Protein AF-M9R7C1-F1 (afdb_monomer)

Sequence (139 aa):
MSFIQKQYVLEERSSMSLLSPRDIYQRQQKNPSFDPDDSYELIKATLEYLLRSLSVLMEKPERHSETFMTHTARVLTSIYVLQSSLNFEKSVKLSTNLFQLYEYTRQQTLKLMRGDETAQIDQANDTISEILDAWLQIK

pLDDT: mean 83.25, std 21.28, range [33.25, 98.75]

Organism: NCBI:txid391626

Solvent-accessible surface area (backbone atoms only — not comparable to full-atom values): 7841 Å² total; per-residue (Å²): 134,58,73,66,61,56,51,53,61,54,53,56,70,76,62,63,74,78,69,48,61,66,58,52,53,59,53,48,76,74,48,86,77,86,49,70,67,61,52,51,54,48,52,50,53,31,46,53,53,27,40,54,26,35,53,55,56,61,70,60,55,59,84,85,34,70,67,38,50,52,30,52,51,47,34,54,50,31,41,52,53,57,55,73,68,54,55,51,89,84,34,54,70,62,34,49,54,53,43,52,56,46,48,50,37,48,51,23,52,53,30,46,74,74,64,41,87,83,38,48,48,62,61,36,31,52,55,48,47,55,52,46,54,56,57,64,65,76,108

Radius of gyration: 17.08 Å; Cα contacts (8 Å, |Δi|>4): 103; chains: 1; bounding box: 32×55×40 Å

Secondary structure (DSSP, 8-state):
--HHHHHHHHHHTT------HHHHHHHHTT-----HHHHHHHHHHHHHHHHHHHHHHHT-PPTTSHHHHHHHHHHHHHHHHHHHT--TTT-HHHHHHHHHHHHHHHHHHHHHHHT-TT--HHHHHHHHHHHHHHHHTT-

InterPro domains:
  IPR003713 Flagellar protein FliS [PF02561] (38-138)
  IPR036584 Flagellar protein FliS superfamily [SSF101116] (25-138)

Mean predicted aligned error: 10.1 Å

Foldseek 3Di:
DDPVVVVVVVVVVVPPPLQQLVNLVVVCVVPPPDDPVSV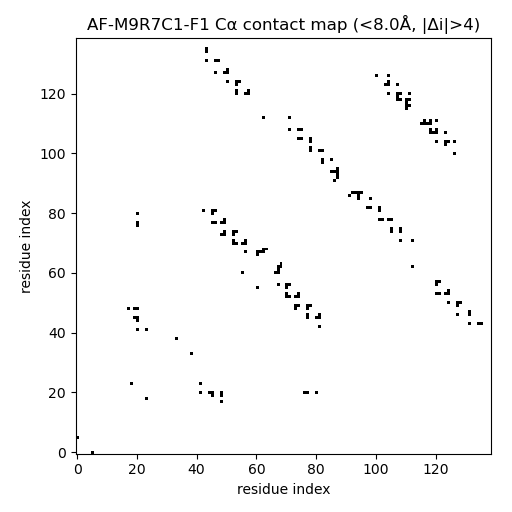LVSLLSLLVQLLVLLVQVVVVPPQPPPSLVVSLVSNLRSLVSNLVSQDCVVPVVVNVVSNVLSVLCNVLSVCVNVVNPPRCSVVNSVSSVVVSVVSVVVD

Structure (mmCIF, N/CA/C/O backbone):
data_AF-M9R7C1-F1
#
_entry.id   AF-M9R7C1-F1
#
loop_
_atom_site.group_PDB
_atom_site.id
_atom_site.type_symbol
_atom_site.label_atom_id
_atom_site.label_alt_id
_atom_site.label_comp_id
_atom_site.label_asym_id
_atom_site.label_entity_id
_atom_site.label_seq_id
_atom_site.pdbx_PDB_ins_code
_atom_site.Cartn_x
_atom_site.Cartn_y
_atom_site.Cartn_z
_atom_site.occupancy
_atom_site.B_iso_or_equiv
_atom_site.auth_seq_id
_atom_site.auth_comp_id
_atom_site.auth_asym_id
_atom_site.auth_atom_id
_atom_site.pdbx_PDB_model_num
ATOM 1 N N . MET A 1 1 ? -6.505 43.117 -2.600 1.00 51.84 1 MET A N 1
ATOM 2 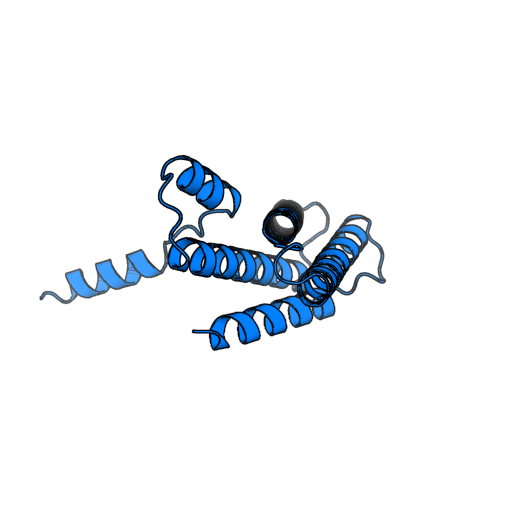C CA . MET A 1 1 ? -5.500 42.035 -2.712 1.00 51.84 1 MET A CA 1
ATOM 3 C C . MET A 1 1 ? -5.091 41.905 -4.170 1.00 51.84 1 MET A C 1
ATOM 5 O O . MET A 1 1 ? -5.965 41.721 -5.006 1.00 51.84 1 MET A O 1
ATOM 9 N N . SER A 1 2 ? -3.803 42.099 -4.467 1.00 49.88 2 SER A N 1
ATOM 10 C CA . SER A 1 2 ? -3.243 42.083 -5.829 1.00 49.88 2 SER A CA 1
ATOM 11 C C . SER A 1 2 ? -3.352 40.692 -6.468 1.00 49.88 2 SER A C 1
ATOM 13 O O . SER A 1 2 ? -3.210 39.686 -5.772 1.00 49.88 2 SER A O 1
ATOM 15 N N . PHE A 1 3 ? -3.568 40.636 -7.788 1.00 42.41 3 PHE A N 1
ATOM 16 C CA . PHE A 1 3 ? -3.569 39.403 -8.594 1.00 42.41 3 PHE A CA 1
ATOM 17 C C . PHE A 1 3 ? -2.296 38.563 -8.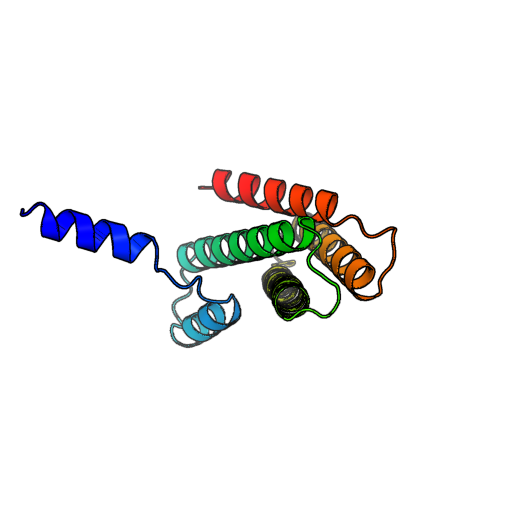376 1.00 42.41 3 PHE A C 1
ATOM 19 O O . PHE A 1 3 ? -2.366 37.339 -8.312 1.00 42.41 3 PHE A O 1
ATOM 26 N N . ILE A 1 4 ? -1.167 39.233 -8.129 1.00 47.50 4 ILE A N 1
ATOM 27 C CA . ILE A 1 4 ? 0.140 38.616 -7.867 1.00 47.50 4 ILE A CA 1
ATOM 28 C C . ILE A 1 4 ? 0.138 37.835 -6.540 1.00 47.50 4 ILE A C 1
ATOM 30 O O . ILE A 1 4 ? 0.703 36.749 -6.458 1.00 47.50 4 ILE A O 1
ATOM 34 N N . GLN A 1 5 ? -0.576 38.322 -5.516 1.00 41.88 5 GLN A N 1
ATOM 35 C CA . GLN A 1 5 ? -0.703 37.625 -4.229 1.00 41.88 5 GLN A CA 1
ATOM 36 C C . GLN A 1 5 ? -1.535 36.339 -4.357 1.00 41.88 5 GLN A C 1
ATOM 38 O O . GLN A 1 5 ? -1.281 35.365 -3.656 1.00 41.88 5 GLN A O 1
ATOM 43 N N . LYS A 1 6 ? -2.533 36.325 -5.254 1.00 45.12 6 LYS A N 1
ATOM 44 C CA . LYS A 1 6 ? -3.349 35.132 -5.531 1.00 45.12 6 LYS A CA 1
ATOM 45 C C . LYS A 1 6 ? -2.571 34.078 -6.324 1.00 45.12 6 LYS A C 1
ATOM 47 O O . LYS A 1 6 ? -2.767 32.899 -6.067 1.00 45.12 6 LYS A O 1
ATOM 52 N N . GLN A 1 7 ? -1.684 34.485 -7.235 1.00 35.78 7 GLN A N 1
ATOM 53 C CA . GLN A 1 7 ? -0.818 33.567 -7.988 1.00 35.78 7 GLN A CA 1
ATOM 54 C C . GLN A 1 7 ? 0.244 32.906 -7.097 1.00 35.78 7 GLN A C 1
ATOM 56 O O . GLN A 1 7 ? 0.396 31.691 -7.164 1.00 35.78 7 GLN A O 1
ATOM 61 N N . TYR A 1 8 ? 0.854 33.657 -6.171 1.00 33.31 8 TYR A N 1
ATOM 62 C CA . TYR A 1 8 ? 1.791 33.107 -5.177 1.00 33.31 8 TYR A CA 1
ATOM 63 C C . TYR A 1 8 ? 1.150 32.037 -4.275 1.00 33.31 8 TYR A C 1
ATOM 65 O O . TYR A 1 8 ? 1.722 30.973 -4.060 1.00 33.31 8 TYR A O 1
ATOM 73 N N . VAL A 1 9 ? -0.078 32.278 -3.799 1.00 45.53 9 VAL A N 1
ATOM 74 C CA . VAL A 1 9 ? -0.812 31.320 -2.946 1.00 45.53 9 VAL A CA 1
ATOM 75 C C . VAL A 1 9 ? -1.237 30.056 -3.716 1.00 45.53 9 VAL A C 1
ATOM 77 O O . VAL A 1 9 ? -1.399 28.990 -3.121 1.00 45.53 9 VAL A O 1
ATOM 80 N N . LEU A 1 10 ? -1.419 30.148 -5.038 1.00 38.06 10 LEU A N 1
ATOM 81 C CA . LEU A 1 10 ? -1.778 29.007 -5.888 1.00 38.06 10 LEU A CA 1
ATOM 82 C C . LEU A 1 10 ? -0.549 28.180 -6.318 1.00 38.06 10 LEU A C 1
ATOM 84 O O . LEU A 1 10 ? -0.666 26.960 -6.437 1.00 38.06 10 LEU A O 1
ATOM 88 N N . GLU A 1 11 ? 0.627 28.797 -6.476 1.00 33.25 11 GLU A N 1
ATOM 89 C CA . GLU A 1 11 ? 1.893 28.091 -6.751 1.00 33.25 11 GLU A CA 1
ATOM 90 C C . GLU A 1 11 ? 2.467 27.368 -5.517 1.00 33.25 11 GLU A C 1
ATOM 92 O O . GLU A 1 11 ? 2.976 26.250 -5.644 1.00 33.25 11 GLU A O 1
ATOM 97 N N . GLU A 1 12 ? 2.307 27.915 -4.304 1.00 35.75 12 GLU A N 1
ATOM 98 C CA . GLU A 1 12 ? 2.704 27.222 -3.061 1.00 35.75 12 GLU A CA 1
ATOM 99 C C . GLU A 1 12 ? 1.888 25.944 -2.806 1.00 35.75 12 GLU A C 1
ATOM 101 O O . GLU A 1 12 ? 2.396 24.973 -2.246 1.00 35.75 12 GLU A O 1
ATOM 106 N N . ARG A 1 13 ? 0.636 25.884 -3.281 1.00 37.84 13 ARG A N 1
ATOM 107 C CA . ARG A 1 13 ? -0.185 24.663 -3.193 1.00 37.84 13 ARG A CA 1
ATOM 108 C C . ARG A 1 13 ? 0.252 23.561 -4.159 1.00 37.84 13 ARG A C 1
ATOM 110 O O . ARG A 1 13 ? -0.061 22.402 -3.910 1.00 37.84 13 ARG A O 1
ATOM 117 N N . SER A 1 14 ? 0.991 23.896 -5.218 1.00 38.53 14 SER A N 1
ATOM 118 C CA . SER A 1 14 ? 1.527 22.911 -6.174 1.00 38.53 14 SER A CA 1
ATOM 119 C C . SER A 1 14 ? 2.939 22.427 -5.823 1.00 38.53 14 SER A C 1
ATOM 121 O O . SER A 1 14 ? 3.436 21.490 -6.443 1.00 38.53 14 SER A O 1
ATOM 123 N N . SER A 1 15 ? 3.575 23.021 -4.808 1.00 36.22 15 SER A N 1
ATOM 124 C CA . SER A 1 15 ? 4.935 22.698 -4.358 1.00 36.22 15 SER A CA 1
ATOM 125 C C . SER A 1 15 ? 5.001 22.241 -2.894 1.00 36.22 15 SER A C 1
ATOM 127 O O . SER A 1 15 ? 6.060 22.287 -2.269 1.00 36.22 15 SER A O 1
ATOM 129 N N . MET A 1 16 ? 3.905 21.703 -2.342 1.00 36.75 16 MET A N 1
ATOM 130 C CA . MET A 1 16 ? 4.019 20.837 -1.168 1.00 36.75 16 MET A CA 1
ATOM 131 C C . MET A 1 16 ? 4.777 19.579 -1.590 1.00 36.75 16 MET A C 1
ATOM 133 O O . MET A 1 16 ? 4.211 18.669 -2.198 1.00 36.75 16 MET A O 1
ATOM 137 N N . SER A 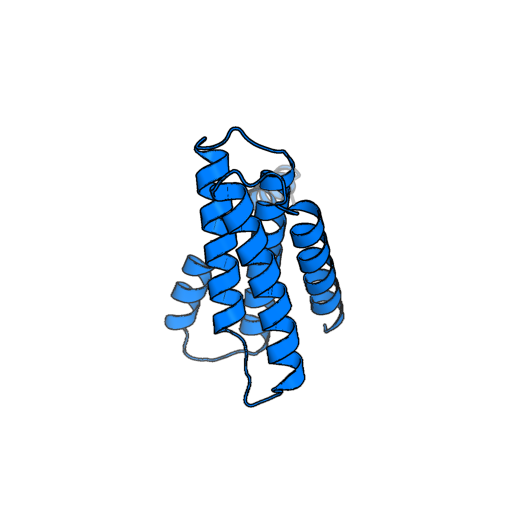1 17 ? 6.072 19.512 -1.268 1.00 47.41 17 SER A N 1
ATOM 138 C CA . SER A 1 17 ? 6.761 18.229 -1.225 1.00 47.41 17 SER A CA 1
ATOM 139 C C . SER A 1 17 ? 5.941 17.342 -0.291 1.00 47.41 17 SER A C 1
ATOM 141 O O . SER A 1 17 ? 5.877 17.626 0.907 1.00 47.41 17 SER A O 1
ATOM 143 N N . LEU A 1 18 ? 5.266 16.329 -0.840 1.00 52.00 18 LEU A N 1
ATOM 144 C CA . LEU A 1 18 ? 4.610 15.288 -0.056 1.00 52.00 18 LEU A CA 1
ATOM 145 C C . LEU A 1 18 ? 5.649 14.777 0.938 1.00 52.00 18 LEU A C 1
ATOM 147 O O . LEU A 1 18 ? 6.620 14.126 0.541 1.00 52.00 18 LEU A O 1
ATOM 151 N N . LEU A 1 19 ? 5.484 15.163 2.204 1.00 56.09 19 LEU A N 1
ATOM 152 C CA . LEU A 1 19 ? 6.340 14.697 3.282 1.00 56.09 19 LEU A CA 1
ATOM 153 C C . LEU A 1 19 ? 6.273 13.182 3.249 1.00 56.09 19 LEU A C 1
ATOM 155 O O . LEU A 1 19 ? 5.183 12.608 3.187 1.00 56.09 19 LEU A O 1
ATOM 159 N N . SER A 1 20 ? 7.433 12.531 3.232 1.00 61.88 20 SER A N 1
ATOM 160 C CA . SER A 1 20 ? 7.424 11.079 3.255 1.00 61.88 20 SER A CA 1
ATOM 161 C C . SER A 1 20 ? 6.783 10.618 4.571 1.00 61.88 20 SER A C 1
ATOM 163 O O . SER A 1 20 ? 6.923 11.308 5.587 1.00 61.88 20 SER A O 1
ATOM 165 N N . PRO A 1 21 ? 6.128 9.447 4.616 1.00 56.50 21 PRO A N 1
ATOM 166 C CA . PRO A 1 21 ? 5.599 8.891 5.864 1.00 56.50 21 PRO A CA 1
ATOM 167 C C . PRO A 1 21 ? 6.629 8.885 7.009 1.00 56.50 21 PRO A C 1
ATOM 169 O O . PRO A 1 21 ? 6.280 9.105 8.166 1.00 56.50 21 PRO A O 1
ATOM 172 N N . ARG A 1 22 ? 7.921 8.733 6.678 1.00 61.50 22 ARG A N 1
ATOM 173 C CA . ARG A 1 22 ? 9.047 8.851 7.614 1.00 61.50 22 ARG A CA 1
ATOM 174 C C . ARG A 1 22 ? 9.192 10.259 8.203 1.00 61.50 22 ARG A C 1
ATOM 176 O O . ARG A 1 22 ? 9.400 10.380 9.408 1.00 61.50 22 ARG A O 1
ATOM 183 N N . ASP A 1 23 ? 9.089 11.303 7.384 1.00 70.69 23 ASP A N 1
ATOM 184 C CA . ASP A 1 23 ? 9.190 12.698 7.834 1.00 70.69 23 ASP A CA 1
ATOM 185 C C . ASP A 1 23 ? 8.019 13.068 8.748 1.00 70.69 23 ASP A C 1
ATOM 187 O O . ASP A 1 23 ? 8.197 13.794 9.727 1.00 70.69 23 ASP A O 1
ATOM 191 N N . ILE A 1 24 ? 6.828 12.533 8.466 1.00 64.69 24 ILE A N 1
ATOM 192 C CA . ILE A 1 24 ? 5.643 12.743 9.302 1.00 64.69 24 ILE A CA 1
ATOM 193 C C . ILE A 1 24 ? 5.808 12.010 10.644 1.00 64.69 24 ILE A C 1
ATOM 195 O O . ILE A 1 24 ? 5.643 12.629 11.693 1.00 64.69 24 ILE A O 1
ATOM 199 N N . TYR A 1 25 ? 6.254 10.748 10.638 1.00 59.59 25 TYR A N 1
ATOM 200 C CA . TYR A 1 25 ? 6.549 9.989 11.866 1.00 59.59 25 TYR A CA 1
ATOM 201 C C . TYR A 1 25 ? 7.602 10.675 12.753 1.00 59.59 25 TYR A C 1
ATOM 203 O O . TYR A 1 25 ? 7.459 10.750 13.974 1.00 59.59 25 TYR A O 1
ATOM 211 N N . GLN A 1 26 ? 8.669 11.214 12.153 1.00 64.31 26 GLN A N 1
ATOM 212 C CA . GLN A 1 26 ? 9.703 11.953 12.886 1.00 64.31 26 GLN A CA 1
ATOM 213 C C . GLN A 1 26 ? 9.182 13.259 13.491 1.00 64.31 26 GLN A C 1
ATOM 215 O O . GLN A 1 26 ? 9.633 13.661 14.566 1.00 64.31 26 GLN A O 1
ATOM 220 N N . ARG A 1 27 ? 8.242 13.930 12.819 1.00 61.22 27 ARG A N 1
ATOM 221 C CA . ARG A 1 27 ? 7.567 15.112 13.369 1.00 61.22 27 ARG A CA 1
ATOM 222 C C . ARG A 1 27 ? 6.648 14.742 14.533 1.00 61.22 27 ARG A C 1
ATOM 224 O O . ARG A 1 27 ? 6.655 15.455 15.529 1.00 61.22 27 ARG A O 1
ATOM 231 N N . GLN A 1 28 ? 5.948 13.612 14.455 1.00 58.91 28 GLN A N 1
ATOM 232 C CA . GLN A 1 28 ? 5.071 13.129 15.527 1.00 58.91 28 GLN A CA 1
ATOM 233 C C . GLN A 1 28 ? 5.825 12.760 16.807 1.00 58.91 28 GLN A C 1
ATOM 235 O O . GLN A 1 28 ? 5.388 13.132 17.889 1.00 58.91 28 GLN A O 1
ATOM 240 N N . GLN A 1 29 ? 7.003 12.128 16.721 1.00 57.53 29 GLN A N 1
ATOM 241 C CA . GLN A 1 29 ? 7.813 11.850 17.922 1.00 57.53 29 GLN A CA 1
ATOM 242 C C . GLN A 1 29 ? 8.213 13.115 18.702 1.00 57.53 29 GLN A C 1
ATOM 244 O O . GLN A 1 29 ? 8.503 13.031 19.893 1.00 57.53 29 GLN A O 1
ATOM 249 N N . LYS A 1 30 ? 8.245 14.286 18.051 1.00 55.69 30 LYS A N 1
ATOM 250 C CA . LYS A 1 30 ? 8.600 15.558 18.695 1.00 55.69 30 LYS A CA 1
ATOM 251 C C . LYS A 1 30 ? 7.427 16.248 19.405 1.00 55.69 30 LYS A C 1
ATOM 253 O O . LYS A 1 30 ? 7.694 17.163 20.176 1.00 55.69 30 LYS A O 1
ATOM 258 N N . ASN A 1 31 ? 6.180 15.815 19.195 1.00 47.34 31 ASN A N 1
ATOM 259 C CA . ASN A 1 31 ? 4.980 16.376 19.830 1.00 47.34 31 ASN A CA 1
ATOM 260 C C . ASN A 1 31 ? 4.205 15.278 20.590 1.00 47.34 31 ASN A C 1
ATOM 262 O O . ASN A 1 31 ? 3.436 14.542 19.980 1.00 47.34 31 ASN A O 1
ATOM 266 N N . PRO A 1 32 ? 4.377 15.156 21.923 1.00 48.75 32 PRO A N 1
ATOM 267 C CA . PRO A 1 32 ? 3.791 14.067 22.715 1.00 48.75 32 PRO A CA 1
ATOM 268 C C . PRO A 1 32 ? 2.277 14.172 22.969 1.00 48.75 32 PRO A C 1
ATOM 270 O O . PRO A 1 32 ? 1.702 13.255 23.554 1.00 48.75 32 PRO A O 1
ATOM 273 N N . SER A 1 33 ? 1.620 15.275 22.593 1.00 49.81 33 SER A N 1
ATOM 274 C CA . SER A 1 33 ? 0.160 15.380 22.668 1.00 49.81 33 SER A CA 1
ATOM 275 C C . SER A 1 33 ? -0.452 14.636 21.483 1.00 49.81 33 SER A C 1
ATOM 277 O O . SER A 1 33 ? -0.488 15.152 20.372 1.00 49.81 33 SER A O 1
ATOM 279 N N . PHE A 1 34 ? -0.890 13.403 21.720 1.00 48.03 34 PHE A N 1
ATOM 280 C CA . PHE A 1 34 ? -1.584 12.578 20.737 1.00 48.03 34 PHE A CA 1
ATOM 281 C C . PHE A 1 34 ? -2.968 13.175 20.435 1.00 48.03 34 PHE A C 1
ATOM 283 O O . PHE A 1 34 ? -3.900 13.002 21.222 1.00 48.03 34 PHE A O 1
ATOM 290 N N . ASP A 1 35 ? -3.091 13.889 19.316 1.00 59.22 35 ASP A N 1
ATOM 291 C CA . ASP A 1 35 ? -4.377 14.313 18.766 1.00 59.22 35 ASP A CA 1
ATOM 292 C C . ASP A 1 35 ? -4.908 13.223 17.806 1.00 59.22 35 ASP A C 1
ATOM 294 O O . ASP A 1 35 ? -4.193 12.790 16.893 1.00 59.22 35 ASP A O 1
ATOM 298 N N . PRO A 1 36 ? -6.142 12.719 17.989 1.00 54.06 36 PRO A N 1
ATOM 299 C CA . PRO A 1 36 ? -6.789 11.843 17.016 1.00 54.06 36 PRO A CA 1
ATOM 300 C C . PRO A 1 36 ? -6.827 12.415 15.589 1.00 54.06 36 PRO A C 1
ATOM 302 O O . PRO A 1 36 ? -6.695 11.638 14.639 1.00 54.06 36 PRO A O 1
ATOM 305 N N . ASP A 1 37 ? -6.940 13.738 15.424 1.00 59.16 37 ASP A N 1
ATOM 306 C CA . ASP A 1 37 ? -6.921 14.387 14.107 1.00 59.16 37 ASP A CA 1
ATOM 307 C C . ASP A 1 37 ? -5.542 14.265 13.434 1.00 59.16 37 ASP A C 1
ATOM 309 O O . ASP A 1 37 ? -5.460 14.004 12.229 1.00 59.16 37 ASP A O 1
ATOM 313 N N . ASP A 1 38 ? -4.454 14.320 14.212 1.00 72.81 38 ASP A N 1
ATOM 314 C CA . ASP A 1 38 ? -3.090 14.091 13.714 1.00 72.81 38 ASP A CA 1
ATOM 315 C C . ASP A 1 38 ? -2.893 12.644 13.237 1.00 72.81 38 ASP A C 1
ATOM 317 O O . ASP A 1 38 ? -2.157 12.385 12.278 1.00 72.81 38 ASP A O 1
ATOM 321 N N . SER A 1 39 ? -3.568 11.686 13.882 1.00 79.69 39 SER A N 1
ATOM 322 C CA . SER A 1 39 ? -3.559 10.283 13.452 1.00 79.69 39 SER A CA 1
ATOM 323 C C . SER A 1 39 ? -4.367 10.090 12.171 1.00 79.69 39 SER A C 1
ATOM 325 O O . SER A 1 39 ? -3.916 9.390 11.264 1.00 79.69 39 SER A O 1
ATOM 327 N N . TYR A 1 40 ? -5.534 10.733 12.063 1.00 87.25 40 TYR A N 1
ATOM 328 C CA . TYR A 1 40 ? -6.358 10.661 10.860 1.00 87.25 40 TYR A CA 1
ATOM 329 C C . TYR A 1 40 ? -5.626 11.193 9.623 1.00 87.25 40 TYR A C 1
ATOM 331 O O . TYR A 1 40 ? -5.545 10.499 8.601 1.00 87.25 40 TYR A O 1
ATOM 339 N N . GLU A 1 41 ? -5.058 12.398 9.720 1.00 88.19 41 GLU A N 1
ATOM 340 C CA . GLU A 1 41 ? -4.360 13.030 8.599 1.00 88.19 41 GLU A CA 1
ATOM 341 C C . GLU A 1 41 ? -3.037 12.316 8.268 1.00 88.19 41 GLU A C 1
ATOM 343 O O . GLU A 1 41 ? -2.684 12.227 7.092 1.00 88.19 41 GLU A O 1
ATOM 348 N N . LEU A 1 42 ? -2.335 11.718 9.246 1.00 88.88 42 LEU A N 1
ATOM 349 C CA . LEU A 1 42 ? -1.162 10.875 8.963 1.00 88.88 42 LEU A CA 1
ATOM 350 C C . LEU A 1 42 ? -1.529 9.659 8.109 1.00 88.88 42 LEU A C 1
ATOM 352 O O . LEU A 1 42 ? -0.838 9.362 7.128 1.00 88.88 42 LEU A O 1
ATOM 356 N N . ILE A 1 43 ? -2.562 8.913 8.511 1.00 93.06 43 ILE A N 1
ATOM 357 C CA . ILE A 1 43 ? -2.964 7.694 7.801 1.00 93.06 43 ILE A CA 1
ATOM 358 C C . ILE A 1 43 ? -3.413 8.047 6.390 1.00 93.06 43 ILE A C 1
ATOM 360 O O . ILE A 1 43 ? -2.946 7.433 5.431 1.00 93.06 43 ILE A O 1
ATOM 364 N N . LYS A 1 44 ? -4.219 9.103 6.255 1.00 95.00 44 LYS A N 1
ATOM 365 C CA . LYS A 1 44 ? -4.636 9.636 4.960 1.00 95.00 44 LYS A CA 1
ATOM 366 C C . LYS A 1 44 ? -3.439 10.013 4.084 1.00 95.00 44 LYS A C 1
ATOM 368 O O . LYS A 1 44 ? -3.329 9.509 2.971 1.00 95.00 44 LYS A O 1
ATOM 373 N N . ALA A 1 45 ? -2.506 10.824 4.587 1.00 94.75 45 ALA A N 1
ATOM 374 C CA . ALA A 1 45 ? -1.321 11.228 3.829 1.00 94.75 45 ALA A CA 1
ATOM 375 C C . ALA A 1 45 ? -0.464 10.020 3.410 1.00 94.75 45 ALA A C 1
ATOM 377 O O . ALA A 1 45 ? 0.088 9.982 2.309 1.00 94.75 45 ALA A O 1
ATOM 378 N N . THR A 1 46 ? -0.373 8.999 4.268 1.00 96.50 46 THR A N 1
ATOM 379 C CA . THR A 1 46 ? 0.361 7.764 3.966 1.00 96.50 46 THR A CA 1
ATOM 380 C C . THR A 1 46 ? -0.330 6.941 2.874 1.00 96.50 46 THR A C 1
ATOM 382 O O . THR A 1 46 ? 0.357 6.431 1.984 1.00 96.50 46 THR A O 1
ATOM 385 N N . LEU A 1 47 ? -1.664 6.842 2.906 1.00 98.31 47 LEU A N 1
ATOM 386 C CA . LEU A 1 47 ? -2.477 6.194 1.870 1.00 98.31 47 LEU A CA 1
ATOM 387 C C . LEU A 1 47 ? -2.375 6.932 0.527 1.00 98.31 47 LEU A C 1
ATOM 389 O O . LEU A 1 47 ? -2.112 6.297 -0.489 1.00 98.31 47 LEU A O 1
ATOM 393 N N . GLU A 1 48 ? -2.482 8.262 0.513 1.00 98.19 48 GLU A N 1
ATOM 394 C CA . GLU A 1 48 ? -2.319 9.083 -0.699 1.00 98.19 48 GLU A CA 1
ATOM 395 C C . GLU A 1 48 ? -0.920 8.909 -1.315 1.00 98.19 48 GLU A C 1
ATOM 397 O O . GLU A 1 48 ? -0.765 8.751 -2.530 1.00 98.19 48 GLU A O 1
ATOM 402 N N . TYR A 1 49 ? 0.120 8.883 -0.475 1.00 97.69 49 TYR A N 1
ATOM 403 C CA . TYR A 1 49 ? 1.497 8.673 -0.921 1.00 97.69 49 TYR A CA 1
ATOM 404 C C . TYR A 1 49 ? 1.735 7.264 -1.480 1.00 97.69 49 TYR A C 1
ATOM 406 O O . TYR A 1 49 ? 2.451 7.093 -2.478 1.00 97.69 49 TYR A O 1
ATOM 414 N N . LEU A 1 50 ? 1.130 6.256 -0.841 1.00 98.62 50 LEU A N 1
ATOM 415 C CA . LEU A 1 50 ? 1.130 4.874 -1.308 1.00 98.62 50 LEU A CA 1
ATOM 416 C C . LEU A 1 50 ? 0.447 4.769 -2.673 1.00 98.62 50 LEU A C 1
ATOM 418 O O . LEU A 1 50 ? 1.066 4.275 -3.616 1.00 98.62 50 LEU A O 1
ATOM 422 N N . LEU A 1 51 ? -0.775 5.292 -2.792 1.00 98.62 51 LEU A N 1
ATOM 423 C CA . LEU A 1 51 ? -1.575 5.249 -4.013 1.00 98.62 51 LEU A CA 1
ATOM 424 C C . LEU A 1 51 ? -0.848 5.923 -5.178 1.00 98.62 51 LEU A C 1
ATOM 426 O O . LEU A 1 51 ? -0.660 5.308 -6.224 1.00 98.62 51 LEU A O 1
ATOM 430 N N . ARG A 1 52 ? -0.312 7.133 -4.966 1.00 98.50 52 ARG A N 1
ATOM 431 C CA . ARG A 1 52 ? 0.495 7.836 -5.975 1.00 98.50 52 ARG A CA 1
ATOM 432 C C . ARG A 1 52 ? 1.684 7.001 -6.444 1.00 98.50 52 ARG A C 1
ATOM 434 O O . ARG A 1 52 ? 2.015 7.005 -7.627 1.00 98.50 52 ARG A O 1
ATOM 441 N N . SER A 1 53 ? 2.362 6.315 -5.525 1.00 98.62 53 SER A N 1
ATOM 442 C CA . SER A 1 53 ? 3.523 5.498 -5.879 1.00 98.62 53 SER A CA 1
ATOM 443 C C . SER A 1 53 ? 3.134 4.229 -6.630 1.00 98.62 53 SER A C 1
ATOM 445 O O . SER A 1 53 ? 3.829 3.870 -7.577 1.00 98.62 53 SER A O 1
ATOM 447 N N . LEU A 1 54 ? 2.015 3.597 -6.269 1.00 98.69 54 LEU A N 1
ATOM 448 C CA . LEU A 1 54 ? 1.453 2.479 -7.024 1.00 98.69 54 LEU A CA 1
ATOM 449 C C . LEU A 1 54 ? 1.057 2.913 -8.438 1.00 98.69 54 LEU A C 1
ATOM 451 O O . LEU A 1 54 ? 1.410 2.217 -9.383 1.00 98.69 54 LEU A O 1
ATOM 455 N N . SER A 1 55 ? 0.416 4.074 -8.607 1.00 98.50 55 SER A N 1
ATOM 456 C CA . SER A 1 55 ? 0.044 4.590 -9.933 1.00 98.50 55 SER A CA 1
ATOM 457 C C . SER A 1 55 ? 1.270 4.798 -10.822 1.00 98.50 55 SER A C 1
ATOM 459 O O . SER A 1 55 ? 1.252 4.409 -11.981 1.00 98.50 55 SER A O 1
ATOM 461 N N . VAL A 1 56 ? 2.384 5.305 -10.278 1.00 98.50 56 VAL A N 1
ATOM 462 C CA . VAL A 1 56 ? 3.638 5.401 -11.048 1.00 98.50 56 VAL A CA 1
ATOM 463 C C . VAL A 1 56 ? 4.170 4.023 -11.452 1.00 98.50 56 VAL A C 1
ATOM 465 O O . VAL A 1 56 ? 4.691 3.875 -12.551 1.00 98.50 56 VAL A O 1
ATOM 468 N N . LEU A 1 57 ? 4.045 3.000 -10.601 1.00 98.25 57 LEU A N 1
ATOM 469 C CA . LEU A 1 57 ? 4.452 1.636 -10.960 1.00 98.25 57 LEU A CA 1
ATOM 470 C C . LEU A 1 57 ? 3.514 0.989 -11.996 1.00 98.25 57 LEU A C 1
ATOM 472 O O . LEU A 1 57 ? 3.980 0.165 -12.783 1.00 98.25 57 LEU A O 1
ATOM 476 N N . MET A 1 58 ? 2.232 1.372 -12.040 1.00 96.88 58 MET A N 1
ATOM 477 C CA . MET A 1 58 ? 1.278 0.922 -13.067 1.00 96.88 58 MET A CA 1
ATOM 478 C C . MET A 1 58 ? 1.639 1.409 -14.470 1.00 96.88 58 MET A C 1
ATOM 480 O O . MET A 1 58 ? 1.366 0.700 -15.435 1.00 96.88 58 MET A O 1
ATOM 484 N N . GLU A 1 59 ? 2.328 2.548 -14.584 1.00 97.06 59 GLU A N 1
ATOM 485 C CA . GLU A 1 59 ? 2.8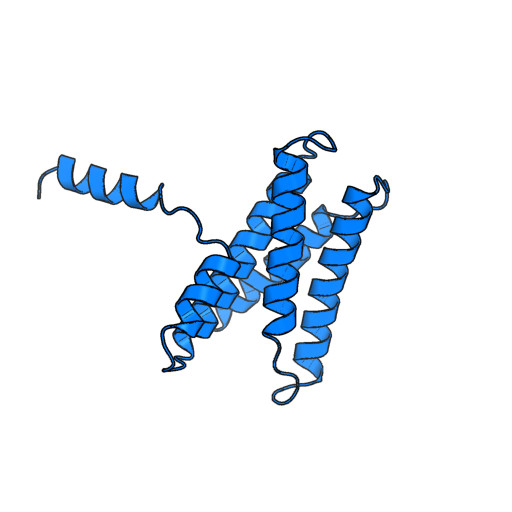79 3.044 -15.856 1.00 97.06 59 GLU A CA 1
ATOM 486 C C . GLU A 1 59 ? 4.049 2.189 -16.380 1.00 97.06 59 GLU A C 1
ATOM 488 O O . GLU A 1 59 ? 4.624 2.482 -17.426 1.00 97.06 59 GLU A O 1
ATOM 493 N N . LYS A 1 60 ? 4.415 1.118 -15.659 1.00 95.19 60 LYS A N 1
ATOM 494 C CA . LYS A 1 60 ? 5.475 0.161 -16.010 1.00 95.19 60 LYS A CA 1
ATOM 495 C C . LYS A 1 60 ? 6.805 0.854 -16.351 1.00 95.19 60 LYS A C 1
ATOM 497 O O . LYS A 1 60 ? 7.365 0.594 -17.420 1.00 95.19 60 LYS A O 1
ATOM 502 N N . PRO A 1 61 ? 7.345 1.709 -15.457 1.00 96.75 61 PRO A N 1
ATOM 503 C CA . PRO A 1 61 ? 8.657 2.303 -15.669 1.00 96.75 61 PRO A CA 1
ATOM 504 C C . PRO A 1 61 ? 9.708 1.203 -15.833 1.00 96.75 61 PRO A C 1
ATOM 506 O O . PRO A 1 61 ? 9.570 0.109 -15.276 1.00 96.75 61 PRO A O 1
ATOM 509 N N . GLU A 1 62 ? 10.772 1.503 -16.578 1.00 96.44 62 GLU A N 1
ATOM 510 C CA . GLU A 1 62 ? 11.848 0.548 -16.834 1.00 96.44 62 GLU A CA 1
ATOM 511 C C . GLU A 1 62 ? 12.365 -0.047 -15.518 1.00 96.44 62 GLU A C 1
ATOM 513 O O . 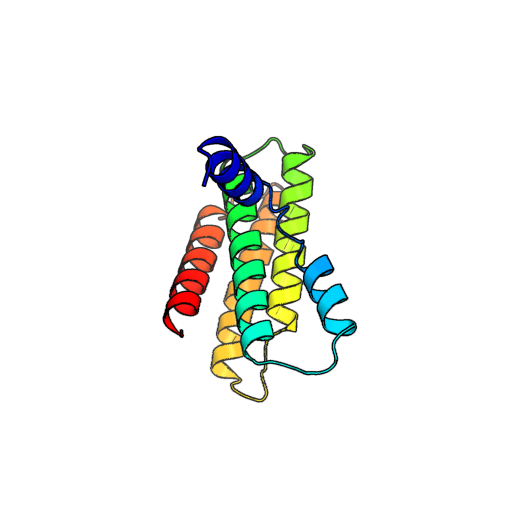GLU A 1 62 ? 12.641 0.664 -14.543 1.00 96.44 62 GLU A O 1
ATOM 518 N N . ARG A 1 63 ? 12.479 -1.375 -15.476 1.00 92.50 63 ARG A N 1
ATOM 519 C CA . ARG A 1 63 ? 12.955 -2.094 -14.295 1.00 92.50 63 ARG A CA 1
ATOM 520 C C . ARG A 1 63 ? 14.357 -1.605 -13.930 1.00 92.50 63 ARG A C 1
ATOM 522 O O . ARG A 1 63 ? 15.202 -1.444 -14.799 1.00 92.50 63 ARG A O 1
ATOM 529 N N . HIS A 1 64 ? 14.607 -1.409 -12.638 1.00 92.62 64 HIS A N 1
ATOM 530 C CA . HIS A 1 64 ? 15.866 -0.865 -12.105 1.00 92.62 64 HIS A CA 1
ATOM 531 C C . HIS A 1 64 ? 16.163 0.600 -12.465 1.00 92.62 64 HIS A C 1
ATOM 533 O O . HIS A 1 64 ? 17.178 1.121 -12.010 1.00 92.62 64 HIS A O 1
ATOM 539 N N . SER A 1 65 ? 15.277 1.296 -13.187 1.00 97.88 65 SER A N 1
ATOM 540 C CA . SER A 1 65 ? 15.361 2.755 -13.284 1.00 97.88 65 SER A CA 1
ATOM 541 C C . SER A 1 65 ? 15.232 3.403 -11.904 1.00 97.88 65 SER A C 1
ATOM 543 O O . SER A 1 65 ? 14.619 2.849 -10.982 1.00 97.88 65 SER A O 1
ATOM 545 N N . GLU A 1 66 ? 15.763 4.617 -11.769 1.00 98.00 66 GLU A N 1
ATOM 546 C CA . GLU A 1 66 ? 15.635 5.410 -10.544 1.00 98.00 66 GLU A CA 1
ATOM 547 C C . GLU A 1 66 ? 14.164 5.582 -10.135 1.00 98.00 66 GLU A C 1
ATOM 549 O O . GLU A 1 66 ? 13.819 5.404 -8.965 1.00 98.00 66 GLU A O 1
ATOM 554 N N . THR A 1 67 ? 13.280 5.850 -11.102 1.00 98.06 67 THR A N 1
ATOM 555 C CA . THR A 1 67 ? 11.832 5.960 -10.885 1.00 98.06 67 THR A CA 1
ATOM 556 C C . THR A 1 67 ? 11.258 4.666 -10.316 1.00 98.06 67 THR A C 1
ATOM 558 O O . THR A 1 67 ? 10.588 4.696 -9.281 1.00 98.06 67 THR A O 1
ATOM 561 N N . PHE A 1 68 ? 11.556 3.521 -10.938 1.00 98.44 68 PHE A N 1
ATOM 562 C CA . PHE A 1 68 ? 11.077 2.217 -10.479 1.00 98.44 68 PHE A CA 1
ATOM 563 C C . PHE A 1 68 ? 11.541 1.915 -9.049 1.00 98.44 68 PHE A C 1
ATOM 565 O O . PHE A 1 68 ? 10.733 1.555 -8.187 1.00 98.44 68 PHE A O 1
ATOM 572 N N . MET A 1 69 ? 12.836 2.088 -8.774 1.00 98.12 69 MET A N 1
ATOM 573 C CA . MET A 1 69 ? 13.421 1.798 -7.462 1.00 98.12 69 MET A CA 1
ATOM 574 C C . MET A 1 69 ? 12.862 2.722 -6.378 1.00 98.12 69 MET A C 1
ATOM 576 O O . MET A 1 69 ? 12.471 2.257 -5.306 1.00 98.12 69 MET A O 1
ATOM 580 N N . THR A 1 70 ? 12.760 4.017 -6.680 1.00 98.12 70 THR A N 1
ATOM 581 C CA . THR A 1 70 ? 12.225 5.025 -5.760 1.00 98.12 70 THR A CA 1
ATOM 582 C C . THR A 1 70 ? 10.782 4.714 -5.389 1.00 98.12 70 THR A C 1
ATOM 584 O O . THR A 1 70 ? 10.442 4.674 -4.208 1.00 98.12 70 THR A O 1
ATOM 587 N N . HIS A 1 71 ? 9.919 4.461 -6.374 1.00 98.44 71 HIS A N 1
ATOM 588 C CA . HIS A 1 71 ? 8.507 4.208 -6.101 1.00 98.44 71 HIS A CA 1
ATOM 589 C C . HIS A 1 71 ? 8.264 2.840 -5.459 1.00 98.44 71 HIS A C 1
ATOM 591 O O . HIS A 1 71 ? 7.427 2.746 -4.565 1.00 98.44 71 HIS A O 1
ATOM 597 N N . THR A 1 72 ? 9.068 1.823 -5.776 1.00 98.50 72 THR A N 1
ATOM 598 C CA . THR A 1 72 ? 9.051 0.543 -5.048 1.00 98.50 72 THR A CA 1
ATOM 599 C C . THR A 1 72 ? 9.380 0.743 -3.564 1.00 98.50 72 THR A C 1
ATOM 601 O O . THR A 1 72 ? 8.642 0.281 -2.694 1.00 98.50 72 THR A O 1
ATOM 604 N N . ALA A 1 73 ? 10.449 1.482 -3.246 1.00 98.06 73 ALA A N 1
ATOM 605 C CA . ALA A 1 73 ? 10.832 1.758 -1.861 1.00 98.06 73 ALA A CA 1
ATOM 606 C C . ALA A 1 73 ? 9.761 2.564 -1.106 1.00 98.06 73 ALA A C 1
ATOM 608 O O . ALA A 1 73 ? 9.479 2.282 0.062 1.00 98.06 73 ALA A O 1
ATOM 609 N N . ARG A 1 74 ? 9.132 3.537 -1.776 1.00 98.12 74 ARG A N 1
ATOM 610 C CA . ARG A 1 74 ? 8.023 4.330 -1.226 1.00 98.12 74 ARG A CA 1
ATOM 611 C C . ARG A 1 74 ? 6.822 3.461 -0.876 1.00 98.12 74 ARG A C 1
ATOM 613 O O . ARG A 1 74 ? 6.335 3.559 0.245 1.00 98.12 74 ARG A O 1
ATOM 620 N N . VAL A 1 75 ? 6.407 2.576 -1.783 1.00 98.69 75 VAL A N 1
ATOM 621 C CA . VAL A 1 75 ? 5.307 1.631 -1.541 1.00 98.69 75 VAL A CA 1
ATOM 622 C C . VAL A 1 75 ? 5.590 0.767 -0.311 1.00 98.69 75 VAL A C 1
ATOM 624 O O . VAL A 1 75 ? 4.782 0.731 0.615 1.00 98.69 75 VAL A O 1
ATOM 627 N N . LEU A 1 76 ? 6.764 0.130 -0.250 1.00 98.38 76 LEU A N 1
ATOM 628 C CA . LEU A 1 76 ? 7.132 -0.739 0.874 1.00 98.38 76 LEU A CA 1
ATOM 629 C C . LEU A 1 76 ? 7.207 0.025 2.206 1.00 98.38 76 LEU A C 1
ATOM 631 O O . LEU A 1 76 ? 6.784 -0.493 3.239 1.00 98.38 76 LEU A O 1
ATOM 635 N N . THR A 1 77 ? 7.704 1.264 2.181 1.00 96.25 77 THR A N 1
ATOM 636 C CA . THR A 1 77 ? 7.790 2.117 3.375 1.00 96.25 77 THR A CA 1
ATOM 637 C C . THR A 1 77 ? 6.406 2.542 3.863 1.00 96.25 77 THR A C 1
ATOM 639 O O . THR A 1 77 ? 6.134 2.444 5.058 1.00 96.25 77 THR A O 1
ATOM 642 N N . SER A 1 78 ? 5.513 2.974 2.966 1.00 97.50 78 SER A N 1
ATOM 643 C CA . SER A 1 78 ? 4.135 3.325 3.334 1.00 97.50 78 SER A CA 1
ATOM 644 C C . SER A 1 78 ? 3.387 2.142 3.933 1.00 97.50 78 SER A C 1
ATOM 646 O O . SER A 1 78 ? 2.711 2.300 4.944 1.00 97.50 78 SER A O 1
ATOM 648 N N . ILE A 1 79 ? 3.534 0.950 3.346 1.00 98.06 79 ILE A N 1
ATOM 649 C CA . ILE A 1 79 ? 2.895 -0.264 3.864 1.00 98.06 79 ILE A CA 1
ATOM 650 C C . ILE A 1 79 ? 3.382 -0.575 5.277 1.00 98.06 79 ILE A C 1
ATOM 652 O O . ILE A 1 79 ? 2.560 -0.829 6.152 1.00 98.06 79 ILE A O 1
ATOM 656 N N . TYR A 1 80 ? 4.693 -0.506 5.519 1.00 93.56 80 TYR A N 1
ATOM 657 C CA . TYR A 1 80 ? 5.245 -0.710 6.858 1.00 93.56 80 TYR A CA 1
ATOM 658 C C . TYR A 1 80 ? 4.641 0.268 7.877 1.00 93.56 80 TYR A C 1
ATOM 660 O O . TYR A 1 80 ? 4.209 -0.150 8.950 1.00 93.56 80 TYR A O 1
ATOM 668 N N . VAL A 1 81 ? 4.553 1.553 7.520 1.00 91.31 81 VAL A N 1
ATOM 669 C CA . VAL A 1 81 ? 3.941 2.583 8.370 1.00 91.31 81 VAL A CA 1
ATOM 670 C C . VAL A 1 81 ? 2.478 2.246 8.672 1.00 91.31 81 VAL A C 1
ATOM 672 O O . VAL A 1 81 ? 2.103 2.173 9.842 1.00 91.31 81 VAL A O 1
ATOM 675 N N . LEU A 1 82 ? 1.674 1.953 7.646 1.00 95.69 82 LEU A N 1
ATOM 676 C CA . LEU A 1 82 ? 0.259 1.604 7.803 1.00 95.69 82 LEU A CA 1
ATOM 677 C C . LEU A 1 82 ? 0.067 0.343 8.654 1.00 95.69 82 LEU A C 1
ATOM 679 O O . LEU A 1 82 ? -0.743 0.355 9.577 1.00 95.69 82 LEU A O 1
ATOM 683 N N . GLN A 1 83 ? 0.839 -0.719 8.414 1.00 93.38 83 GLN A N 1
ATOM 684 C CA . GLN A 1 83 ? 0.787 -1.948 9.212 1.00 93.38 83 GLN A CA 1
ATOM 685 C C . GLN A 1 83 ? 1.165 -1.689 10.678 1.00 93.38 83 GLN A C 1
ATOM 687 O O . GLN A 1 83 ? 0.487 -2.185 11.575 1.00 93.38 83 GLN A O 1
ATOM 692 N N . SER A 1 84 ? 2.198 -0.877 10.932 1.00 88.81 84 SER A N 1
ATOM 693 C CA . SER A 1 84 ? 2.640 -0.535 12.293 1.00 88.81 84 SER A CA 1
ATOM 694 C C . SER A 1 84 ? 1.655 0.354 13.064 1.00 88.81 84 SER A C 1
ATOM 696 O O . SER A 1 84 ? 1.706 0.404 14.289 1.00 88.81 84 SER A O 1
ATOM 698 N N . SER A 1 85 ? 0.744 1.026 12.355 1.00 90.38 85 SER A N 1
ATOM 699 C CA . SER A 1 85 ? -0.286 1.891 12.941 1.00 90.38 85 SER A CA 1
ATOM 700 C C . SER A 1 85 ? -1.554 1.147 13.388 1.00 90.38 85 SER A C 1
ATOM 702 O O . SER A 1 85 ? -2.422 1.731 14.038 1.00 90.38 85 SER A O 1
ATOM 704 N N . LEU A 1 86 ? -1.691 -0.139 13.044 1.00 91.38 86 LEU A N 1
ATOM 705 C CA . LEU A 1 86 ? -2.889 -0.922 13.341 1.00 91.38 86 LEU A CA 1
ATOM 706 C C . LEU A 1 86 ? -3.020 -1.220 14.841 1.00 91.38 86 LEU A C 1
ATOM 708 O O . LEU A 1 86 ? -2.104 -1.744 15.470 1.00 91.38 86 LEU A O 1
ATOM 712 N N . ASN A 1 87 ? -4.208 -0.965 15.395 1.00 89.31 87 ASN A N 1
ATOM 713 C CA . ASN A 1 87 ? -4.524 -1.255 16.793 1.00 89.31 87 ASN A CA 1
ATOM 714 C C . ASN A 1 87 ? -5.409 -2.508 16.928 1.00 89.31 87 ASN A C 1
ATOM 716 O O . ASN A 1 87 ? -6.641 -2.432 16.898 1.00 89.31 87 ASN A O 1
ATOM 720 N N . PHE A 1 88 ? -4.759 -3.653 17.136 1.00 86.62 88 PHE A N 1
ATOM 721 C CA . PHE A 1 88 ? -5.426 -4.944 17.317 1.00 86.62 88 PHE A CA 1
ATOM 722 C C . PHE A 1 88 ? -6.188 -5.065 18.645 1.00 86.62 88 PHE A C 1
ATOM 724 O O . PHE A 1 88 ? -7.119 -5.864 18.723 1.00 86.62 88 PHE A O 1
ATOM 731 N N . GLU A 1 89 ? -5.849 -4.268 19.664 1.00 91.81 89 GLU A N 1
ATOM 732 C CA . GLU A 1 89 ? -6.568 -4.253 20.946 1.00 91.81 89 GLU A CA 1
ATOM 733 C C . GLU A 1 89 ? -7.974 -3.663 20.787 1.00 91.81 89 GLU A C 1
ATOM 735 O O . GLU A 1 89 ? -8.930 -4.162 21.379 1.00 91.81 89 GLU A O 1
ATOM 740 N N . LYS A 1 90 ? -8.123 -2.630 19.943 1.00 87.19 90 LYS A N 1
ATOM 741 C CA . LYS A 1 90 ? -9.427 -2.025 19.633 1.00 87.19 90 LYS A CA 1
ATOM 742 C C . LYS A 1 90 ? -10.315 -2.937 18.790 1.00 87.19 90 LYS A C 1
ATOM 744 O O . LYS A 1 90 ? -11.520 -2.995 19.024 1.00 87.19 90 LYS A O 1
ATOM 749 N N . SER A 1 91 ? -9.760 -3.592 17.768 1.00 91.06 91 SER A N 1
ATOM 750 C CA . SER A 1 91 ? -10.524 -4.503 16.909 1.00 91.06 91 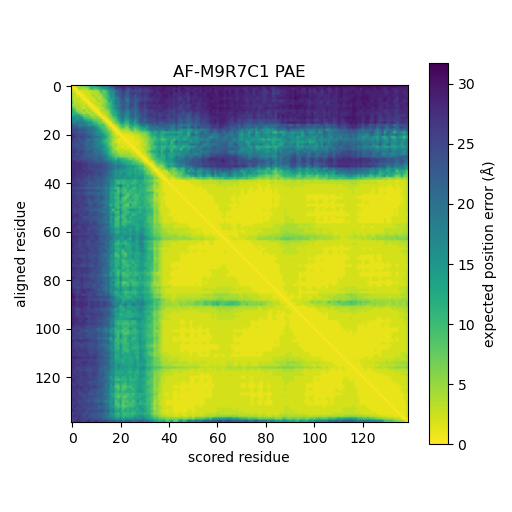SER A CA 1
ATOM 751 C C . SER A 1 91 ? -9.621 -5.479 16.168 1.00 91.06 91 SER A C 1
ATOM 753 O O . SER A 1 91 ? -9.060 -5.165 15.118 1.00 91.06 91 SER A O 1
ATOM 755 N N . VAL A 1 92 ? -9.564 -6.716 16.660 1.00 91.81 92 VAL A N 1
ATOM 756 C CA . VAL A 1 92 ? -8.807 -7.797 16.014 1.00 91.81 92 VAL A CA 1
ATOM 757 C C . VAL A 1 92 ? -9.281 -8.025 14.577 1.00 91.81 92 VAL A C 1
ATOM 759 O O . VAL A 1 92 ? -8.457 -8.139 13.673 1.00 91.81 92 VAL A O 1
ATOM 762 N N . LYS A 1 93 ? -10.600 -8.057 14.336 1.00 95.62 93 LYS A N 1
ATOM 763 C CA . LYS A 1 93 ? -11.164 -8.346 13.006 1.00 95.62 93 LYS A CA 1
ATOM 764 C C . LYS A 1 93 ? -10.807 -7.264 11.984 1.00 95.62 93 LYS A C 1
ATOM 766 O O . LYS A 1 93 ? -10.337 -7.592 10.900 1.00 95.62 93 LYS A O 1
ATOM 771 N N . LEU A 1 94 ? -11.015 -5.988 12.322 1.00 93.00 94 LEU A N 1
ATOM 772 C CA . LEU A 1 94 ? -10.730 -4.887 11.397 1.00 93.00 94 LEU A CA 1
ATOM 773 C C . LEU A 1 94 ? -9.229 -4.775 11.119 1.00 93.00 94 LEU A C 1
ATOM 775 O O . LEU A 1 94 ? -8.830 -4.697 9.959 1.00 93.00 94 LEU A O 1
ATOM 779 N N . SER A 1 95 ? -8.399 -4.822 12.164 1.00 93.88 95 SER A N 1
ATOM 780 C CA . SER A 1 95 ? -6.945 -4.758 12.005 1.00 93.88 95 SER A CA 1
ATOM 781 C C . SER A 1 95 ? -6.399 -5.939 11.208 1.00 93.88 95 SER A C 1
ATOM 783 O O . SER A 1 95 ? -5.527 -5.740 10.371 1.00 93.88 95 SER A O 1
ATOM 785 N N . THR A 1 96 ? -6.947 -7.146 11.385 1.00 95.75 96 THR A N 1
ATOM 786 C CA . THR A 1 96 ? -6.563 -8.316 10.576 1.00 95.75 96 THR A CA 1
ATOM 787 C C . THR A 1 96 ? -6.897 -8.110 9.101 1.00 95.75 96 THR A C 1
ATOM 789 O O . THR A 1 96 ? -6.042 -8.346 8.251 1.00 95.75 96 THR A O 1
ATOM 792 N N . ASN A 1 97 ? -8.102 -7.624 8.790 1.00 97.19 97 ASN A N 1
ATOM 793 C CA . ASN A 1 97 ? -8.506 -7.371 7.408 1.00 97.19 97 ASN A CA 1
ATOM 794 C C . ASN A 1 97 ? -7.609 -6.314 6.745 1.00 97.19 97 ASN A C 1
ATOM 796 O O . ASN A 1 97 ? -7.089 -6.548 5.659 1.00 97.19 97 ASN A O 1
ATOM 800 N N . LEU A 1 98 ? -7.368 -5.180 7.414 1.00 97.94 98 LEU A N 1
ATOM 801 C CA . LEU A 1 98 ? -6.480 -4.134 6.893 1.00 97.94 98 LEU A CA 1
ATOM 802 C C . LEU A 1 98 ? -5.047 -4.642 6.715 1.00 97.94 98 LEU A C 1
ATOM 804 O O . LEU A 1 98 ? -4.433 -4.400 5.680 1.00 97.94 98 LEU A O 1
ATOM 808 N N . PHE A 1 99 ? -4.528 -5.400 7.685 1.00 97.75 99 PHE A N 1
ATOM 809 C CA . PHE A 1 99 ? -3.202 -6.003 7.581 1.00 97.75 99 PHE A CA 1
ATOM 810 C C . PHE A 1 99 ? -3.081 -6.903 6.348 1.00 97.75 99 PHE A C 1
ATOM 812 O O . PHE A 1 99 ? -2.089 -6.810 5.628 1.00 97.75 99 PHE A O 1
ATOM 819 N N . GLN A 1 100 ? -4.082 -7.749 6.085 1.00 98.44 100 GLN A N 1
ATOM 820 C CA . GLN A 1 100 ? -4.094 -8.650 4.930 1.00 98.44 100 GLN A CA 1
ATOM 821 C C . GLN A 1 100 ? -4.115 -7.889 3.601 1.00 98.44 100 GLN A C 1
ATOM 823 O O . GLN A 1 100 ? -3.376 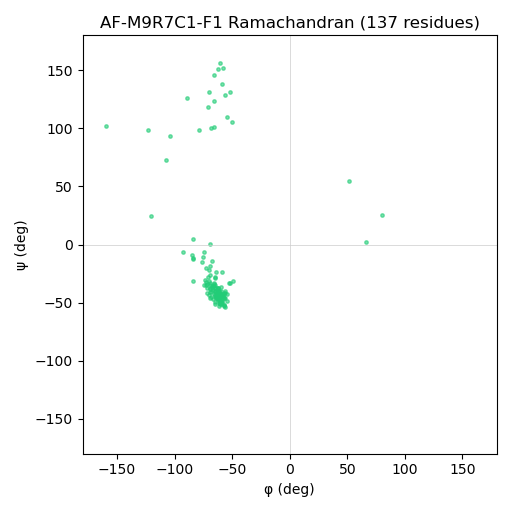-8.259 2.691 1.00 98.44 100 GLN A O 1
ATOM 828 N N . LEU A 1 101 ? -4.898 -6.812 3.499 1.00 98.56 101 LEU A N 1
ATOM 829 C CA . LEU A 1 101 ? -4.935 -5.969 2.298 1.00 98.56 101 LEU A CA 1
ATOM 830 C C . LEU A 1 101 ? -3.593 -5.255 2.074 1.00 98.56 101 LEU A C 1
ATOM 832 O O . LEU A 1 101 ? -3.065 -5.257 0.964 1.00 98.56 101 LEU A O 1
ATOM 836 N N . TYR A 1 102 ? -2.978 -4.720 3.132 1.00 98.56 102 TYR A N 1
ATOM 837 C CA . TYR A 1 102 ? -1.644 -4.122 3.038 1.00 98.56 102 TYR A CA 1
ATOM 838 C C . TYR A 1 102 ? -0.562 -5.151 2.683 1.00 98.56 102 TYR A C 1
ATOM 840 O O . TYR A 1 102 ? 0.326 -4.868 1.875 1.00 98.56 102 TYR A O 1
ATOM 848 N N . GLU A 1 103 ? -0.639 -6.360 3.246 1.00 98.56 103 GLU A N 1
ATOM 849 C CA . GLU A 1 103 ? 0.303 -7.437 2.938 1.00 98.56 103 GLU A CA 1
ATOM 850 C C . GLU A 1 103 ? 0.143 -7.932 1.498 1.00 98.56 103 GLU A C 1
ATOM 852 O O . GLU A 1 103 ? 1.142 -8.188 0.827 1.00 98.56 103 GLU A O 1
ATOM 857 N N . TYR A 1 104 ? -1.084 -7.991 0.982 1.00 98.75 104 TYR A N 1
ATOM 858 C CA . TYR A 1 104 ? -1.333 -8.278 -0.426 1.00 98.75 104 TYR A CA 1
ATOM 859 C C . TYR A 1 104 ? -0.617 -7.268 -1.333 1.00 98.75 104 TYR A C 1
ATOM 861 O O . TYR A 1 104 ? 0.195 -7.662 -2.174 1.00 98.75 104 TYR A O 1
ATOM 869 N N . THR A 1 105 ? -0.813 -5.966 -1.101 1.00 98.75 105 THR A N 1
ATOM 870 C CA . THR A 1 105 ? -0.132 -4.891 -1.846 1.00 98.75 105 THR A CA 1
ATOM 871 C C . THR A 1 105 ? 1.393 -5.033 -1.773 1.00 98.75 105 THR A C 1
ATOM 873 O O . THR A 1 105 ? 2.095 -4.887 -2.782 1.00 98.75 105 THR A O 1
ATOM 876 N N . ARG A 1 106 ? 1.934 -5.401 -0.604 1.00 98.75 106 ARG A N 1
ATOM 877 C CA . ARG A 1 106 ? 3.372 -5.655 -0.420 1.00 98.75 106 ARG A CA 1
ATOM 878 C C . ARG A 1 106 ? 3.851 -6.822 -1.274 1.00 98.75 106 ARG A C 1
ATOM 880 O O . ARG A 1 106 ? 4.882 -6.715 -1.938 1.00 98.75 106 ARG A O 1
ATOM 887 N N . GLN A 1 107 ? 3.114 -7.928 -1.276 1.00 98.75 107 GLN A N 1
ATOM 888 C CA . GLN A 1 107 ? 3.455 -9.116 -2.052 1.00 98.75 107 GLN A CA 1
ATOM 889 C C . GLN A 1 107 ? 3.450 -8.831 -3.555 1.00 98.75 107 GLN A C 1
ATOM 891 O O . GLN A 1 107 ? 4.410 -9.217 -4.227 1.00 98.75 107 GLN A O 1
ATOM 896 N N . GLN A 1 108 ? 2.453 -8.102 -4.070 1.00 98.75 108 GLN A N 1
ATOM 897 C CA . GLN A 1 108 ? 2.416 -7.707 -5.485 1.00 98.75 108 GLN A CA 1
ATOM 898 C C . GLN A 1 108 ? 3.596 -6.805 -5.856 1.00 98.75 108 GLN A C 1
ATOM 900 O O . GLN A 1 108 ? 4.260 -7.028 -6.867 1.00 98.75 108 GLN A O 1
ATOM 905 N N . THR A 1 109 ? 3.942 -5.856 -4.985 1.00 98.44 109 THR A N 1
ATOM 906 C CA . THR A 1 109 ? 5.114 -4.986 -5.168 1.00 98.44 109 THR A CA 1
ATOM 907 C C . THR A 1 109 ? 6.417 -5.787 -5.229 1.00 98.44 109 THR A C 1
ATOM 909 O O . THR A 1 109 ? 7.264 -5.564 -6.094 1.00 98.44 109 THR A O 1
ATOM 912 N N . LEU A 1 110 ? 6.583 -6.772 -4.341 1.00 98.38 110 LEU A N 1
ATOM 913 C CA . LEU A 1 110 ? 7.768 -7.631 -4.325 1.00 98.38 110 LEU A CA 1
ATOM 914 C C . LEU A 1 110 ? 7.832 -8.576 -5.533 1.00 98.38 110 LEU A C 1
ATOM 916 O O . LEU A 1 110 ? 8.926 -8.854 -6.027 1.00 98.38 110 LEU A O 1
ATOM 920 N N . LYS A 1 111 ? 6.686 -9.067 -6.016 1.00 98.31 111 LYS A N 1
ATOM 921 C CA . LYS A 1 111 ? 6.597 -9.825 -7.272 1.00 98.31 111 LYS A CA 1
ATOM 922 C C . LYS A 1 111 ? 7.060 -8.974 -8.453 1.00 98.31 111 LYS A C 1
ATOM 924 O O . LYS A 1 111 ? 7.974 -9.390 -9.166 1.00 98.31 111 LYS A O 1
ATOM 929 N N . LEU A 1 112 ? 6.525 -7.756 -8.583 1.00 97.81 112 LEU A N 1
ATOM 930 C CA . LEU A 1 112 ? 6.933 -6.809 -9.622 1.00 97.81 112 LEU A CA 1
ATOM 931 C C . LEU A 1 112 ? 8.447 -6.582 -9.578 1.00 97.81 112 LEU A C 1
ATOM 933 O O . LEU A 1 112 ? 9.113 -6.699 -10.605 1.00 97.81 112 LEU A O 1
ATOM 937 N N . MET A 1 113 ? 9.000 -6.323 -8.388 1.00 96.50 113 MET A N 1
ATOM 938 C CA . MET A 1 113 ? 10.436 -6.101 -8.180 1.00 96.50 113 MET A CA 1
ATOM 939 C C . MET A 1 113 ? 11.294 -7.276 -8.668 1.00 96.50 113 MET A C 1
ATOM 941 O O . MET A 1 113 ? 12.312 -7.054 -9.321 1.00 96.50 113 MET A O 1
ATOM 945 N N . ARG A 1 114 ? 10.863 -8.519 -8.414 1.00 96.50 114 ARG A N 1
ATOM 946 C CA . ARG A 1 114 ? 11.546 -9.744 -8.873 1.00 96.50 114 ARG A CA 1
ATOM 947 C C . ARG A 1 114 ? 11.353 -10.058 -10.357 1.00 96.50 114 ARG A C 1
ATOM 949 O O . ARG A 1 114 ? 12.030 -10.935 -10.875 1.00 96.50 114 ARG A O 1
ATOM 956 N N . GLY A 1 115 ? 10.447 -9.357 -11.026 1.00 95.69 115 GLY A N 1
ATOM 957 C CA . GLY A 1 115 ? 10.126 -9.589 -12.432 1.00 95.69 115 GLY A CA 1
ATOM 958 C C . GLY A 1 115 ? 9.195 -10.743 -12.690 1.00 95.69 115 GLY A C 1
ATOM 959 O O . GLY A 1 115 ? 9.177 -11.287 -13.784 1.00 95.69 115 GLY A O 1
ATOM 960 N N . ASP A 1 116 ? 8.393 -11.055 -11.686 1.00 96.88 116 ASP A N 1
ATOM 961 C CA . ASP A 1 116 ? 7.279 -11.967 -11.817 1.00 96.88 116 ASP A CA 1
ATOM 962 C C . ASP A 1 116 ? 6.165 -11.301 -12.644 1.00 96.88 116 ASP A C 1
ATOM 964 O O . ASP A 1 116 ? 5.620 -10.264 -12.257 1.00 96.88 116 ASP A O 1
ATOM 968 N N . GLU A 1 117 ? 5.838 -11.898 -13.791 1.00 93.88 117 GLU A N 1
ATOM 969 C CA . GLU A 1 117 ? 4.782 -11.433 -14.701 1.00 93.88 117 GLU A CA 1
ATOM 970 C C . GLU A 1 117 ? 3.374 -11.577 -14.102 1.00 93.88 117 GLU A C 1
ATOM 972 O O . GLU A 1 117 ? 2.431 -10.961 -14.590 1.00 93.88 117 GLU A O 1
ATOM 977 N N . THR A 1 118 ? 3.222 -12.339 -13.012 1.00 97.19 118 THR A N 1
ATOM 978 C CA . THR A 1 118 ? 1.956 -12.488 -12.274 1.00 97.19 118 THR A CA 1
ATOM 979 C C . THR A 1 118 ? 1.712 -11.371 -11.256 1.00 97.19 118 THR A C 1
ATOM 981 O O . THR A 1 118 ? 0.762 -11.451 -10.475 1.00 97.19 118 THR A O 1
ATOM 984 N N . ALA A 1 119 ? 2.575 -10.352 -11.200 1.00 97.94 119 ALA A N 1
ATOM 985 C CA . ALA A 1 119 ? 2.388 -9.204 -10.319 1.00 97.94 119 ALA A CA 1
ATOM 986 C C . ALA A 1 119 ? 1.150 -8.385 -10.722 1.00 97.94 119 ALA A C 1
ATOM 988 O O . ALA A 1 119 ? 1.066 -7.888 -11.843 1.00 97.94 119 ALA A O 1
ATOM 989 N N . GLN A 1 120 ? 0.224 -8.195 -9.783 1.00 98.06 120 GLN A N 1
ATOM 990 C CA . GLN A 1 120 ? -1.043 -7.480 -9.996 1.00 98.06 120 GLN A CA 1
ATOM 991 C C . GLN A 1 120 ? -1.015 -6.113 -9.299 1.00 98.06 120 GLN A C 1
ATOM 993 O O . GLN A 1 120 ? -1.595 -5.915 -8.231 1.00 98.06 120 GLN A O 1
ATOM 998 N N . ILE A 1 121 ? -0.242 -5.180 -9.863 1.00 98.25 121 ILE A N 1
ATOM 999 C CA . ILE A 1 121 ? -0.049 -3.829 -9.299 1.00 98.25 121 ILE A CA 1
ATOM 1000 C C . ILE A 1 121 ? -1.279 -2.945 -9.500 1.00 98.25 121 ILE A C 1
ATOM 1002 O O . ILE A 1 121 ? -1.559 -2.102 -8.656 1.00 98.25 121 ILE A O 1
ATOM 1006 N N . ASP A 1 122 ? -2.016 -3.172 -10.581 1.00 97.88 122 ASP A N 1
ATOM 1007 C CA . ASP A 1 122 ? -3.340 -2.612 -10.835 1.00 97.88 122 ASP A CA 1
ATOM 1008 C C . ASP A 1 122 ? -4.313 -2.955 -9.700 1.00 97.88 122 ASP A C 1
ATOM 1010 O O . ASP A 1 122 ? -4.815 -2.058 -9.034 1.00 97.88 122 ASP A O 1
ATOM 1014 N N . GLN A 1 123 ? -4.460 -4.238 -9.362 1.00 98.31 123 GLN A N 1
ATOM 1015 C CA . GLN A 1 123 ? -5.349 -4.654 -8.271 1.00 98.31 123 GLN A CA 1
ATOM 1016 C C . GLN A 1 123 ? -4.888 -4.138 -6.904 1.00 98.31 123 GLN A C 1
ATOM 1018 O O . GLN A 1 123 ? -5.701 -3.828 -6.032 1.00 98.31 123 GLN A O 1
ATOM 1023 N N . ALA A 1 124 ? -3.572 -4.057 -6.696 1.00 98.38 124 ALA A N 1
ATOM 1024 C CA . ALA A 1 124 ? -3.008 -3.463 -5.493 1.00 98.38 124 ALA A CA 1
ATOM 1025 C C . ALA A 1 124 ? -3.320 -1.956 -5.407 1.00 98.38 124 ALA A C 1
ATOM 1027 O O . ALA A 1 124 ? -3.583 -1.458 -4.314 1.00 98.38 124 ALA A O 1
ATOM 1028 N N . ASN A 1 125 ? -3.315 -1.238 -6.535 1.00 98.62 125 ASN A N 1
ATOM 1029 C CA . ASN A 1 125 ? -3.723 0.163 -6.613 1.00 98.62 125 ASN A CA 1
ATOM 1030 C C . ASN A 1 125 ? -5.210 0.327 -6.280 1.00 98.62 125 ASN A C 1
ATOM 1032 O O . ASN A 1 125 ? -5.526 1.083 -5.364 1.00 98.62 125 ASN A O 1
ATOM 1036 N N . ASP A 1 126 ? -6.078 -0.455 -6.929 1.00 98.44 126 ASP A N 1
ATOM 1037 C CA . ASP A 1 126 ? -7.529 -0.434 -6.708 1.00 98.44 126 ASP A CA 1
ATOM 1038 C C . ASP A 1 126 ? -7.868 -0.694 -5.233 1.00 98.44 126 ASP A C 1
ATOM 1040 O O . ASP A 1 126 ? -8.597 0.073 -4.607 1.00 98.44 126 ASP A O 1
ATOM 1044 N N . THR A 1 127 ? -7.232 -1.706 -4.631 1.00 98.25 127 THR A N 1
ATOM 1045 C CA . THR A 1 127 ? -7.400 -2.037 -3.206 1.00 98.25 127 THR A CA 1
ATOM 1046 C C . THR A 1 127 ? -7.067 -0.849 -2.300 1.00 98.25 127 THR A C 1
ATOM 1048 O O . THR A 1 127 ? -7.795 -0.556 -1.353 1.00 98.25 127 THR A O 1
ATOM 1051 N N . ILE A 1 128 ? -5.950 -0.156 -2.554 1.00 98.56 128 ILE A N 1
ATOM 1052 C CA . ILE A 1 128 ? -5.558 1.004 -1.742 1.00 98.56 128 ILE A CA 1
ATOM 1053 C C . ILE A 1 128 ? -6.472 2.205 -2.010 1.00 98.56 128 ILE A C 1
ATOM 1055 O O . ILE A 1 128 ? -6.752 2.952 -1.072 1.00 98.56 128 ILE A O 1
ATOM 1059 N N . SER A 1 129 ? -6.959 2.376 -3.241 1.00 98.44 129 SER A N 1
ATOM 1060 C CA . SER A 1 129 ? -7.938 3.413 -3.577 1.00 98.44 129 SER A CA 1
ATOM 1061 C C . SER A 1 129 ? -9.231 3.224 -2.785 1.00 98.44 129 SER A C 1
ATOM 1063 O O . SER A 1 129 ? -9.680 4.163 -2.137 1.00 98.44 129 SER A O 1
ATOM 1065 N N . GLU A 1 130 ? -9.773 2.004 -2.737 1.00 98.38 130 GLU A N 1
ATOM 1066 C CA . GLU A 1 130 ? -10.982 1.699 -1.959 1.00 98.38 130 GLU A CA 1
ATOM 1067 C C . GLU A 1 130 ? -10.793 1.959 -0.457 1.00 98.38 130 GLU A C 1
ATOM 1069 O O . GLU A 1 130 ? -11.684 2.494 0.206 1.00 98.38 130 GLU A O 1
ATOM 1074 N N . ILE A 1 131 ? -9.621 1.622 0.096 1.00 97.94 131 ILE A N 1
ATOM 1075 C CA . ILE A 1 131 ? -9.300 1.910 1.503 1.00 97.94 131 ILE A CA 1
ATOM 1076 C C . ILE A 1 131 ? -9.234 3.420 1.749 1.00 97.94 131 ILE A C 1
ATOM 1078 O O . ILE A 1 131 ? -9.748 3.889 2.766 1.00 97.94 131 ILE A O 1
ATOM 1082 N N . LEU A 1 132 ? -8.604 4.181 0.850 1.00 97.81 132 LEU A N 1
ATOM 1083 C CA . LEU A 1 132 ? -8.529 5.637 0.960 1.00 97.81 132 LEU A CA 1
ATOM 1084 C C . LEU A 1 132 ? -9.923 6.266 0.882 1.00 97.81 132 LEU A C 1
ATOM 1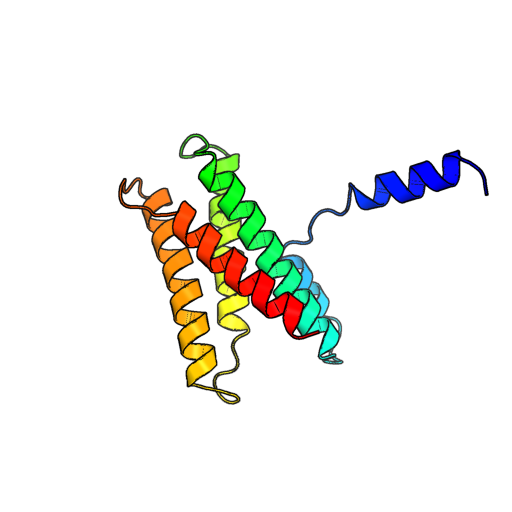086 O O . LEU A 1 132 ? -10.256 7.089 1.731 1.00 97.81 132 LEU A O 1
ATOM 1090 N N . ASP A 1 133 ? -10.753 5.840 -0.066 1.00 97.44 133 ASP A N 1
ATOM 1091 C CA . ASP A 1 133 ? -12.124 6.331 -0.208 1.00 97.44 133 ASP A CA 1
ATOM 1092 C C . ASP A 1 133 ? -12.953 6.040 1.047 1.00 97.44 133 ASP A C 1
ATOM 1094 O O . ASP A 1 133 ? -13.621 6.933 1.572 1.00 97.44 133 ASP A O 1
ATOM 1098 N N . ALA A 1 134 ? -12.859 4.822 1.588 1.00 96.06 134 ALA A N 1
ATOM 1099 C CA . ALA A 1 134 ? -13.513 4.466 2.843 1.00 96.06 134 ALA A CA 1
ATOM 1100 C C . ALA A 1 134 ? -12.998 5.312 4.019 1.00 96.06 134 ALA A C 1
ATOM 1102 O O . ALA A 1 134 ? -13.791 5.748 4.850 1.00 96.06 134 ALA A O 1
ATOM 1103 N N . TRP A 1 135 ? -11.690 5.582 4.087 1.00 94.81 135 TRP A N 1
ATOM 1104 C CA . TRP A 1 135 ? -11.098 6.431 5.124 1.00 94.81 135 TRP A CA 1
ATOM 1105 C C . TRP A 1 135 ? -11.643 7.860 5.071 1.00 94.81 135 TRP A C 1
ATOM 1107 O O . TRP A 1 135 ? -12.011 8.414 6.105 1.00 94.81 135 TRP A O 1
ATOM 1117 N N . LEU A 1 136 ? -11.763 8.425 3.865 1.00 93.44 136 LEU A N 1
ATOM 1118 C CA . LEU A 1 136 ? -12.286 9.774 3.638 1.00 93.44 136 LEU A CA 1
ATOM 1119 C C . LEU A 1 136 ? -13.760 9.935 4.040 1.00 93.44 136 LEU A C 1
ATOM 1121 O O . LEU A 1 136 ? -14.175 11.051 4.338 1.00 93.44 136 LEU A O 1
ATOM 1125 N N . GLN A 1 137 ? -14.534 8.848 4.075 1.00 93.69 137 GLN A N 1
ATOM 1126 C CA . GLN A 1 137 ? -15.951 8.850 4.466 1.00 93.69 137 GLN A CA 1
ATOM 1127 C C . GLN A 1 137 ? -16.190 8.782 5.981 1.00 93.69 137 GLN A C 1
ATOM 1129 O O . GLN A 1 137 ? -17.322 8.960 6.424 1.00 93.69 137 GLN A O 1
ATOM 1134 N N . ILE A 1 138 ? -15.162 8.494 6.785 1.00 86.94 138 ILE A N 1
ATOM 1135 C CA . ILE A 1 138 ? -15.296 8.404 8.251 1.00 86.94 138 ILE A CA 1
ATOM 1136 C C . ILE A 1 138 ? -15.376 9.803 8.892 1.00 86.94 138 ILE A C 1
ATOM 1138 O O . ILE A 1 138 ? -15.764 9.920 10.056 1.00 86.94 138 ILE A O 1
ATOM 1142 N N . LYS A 1 139 ? -15.020 10.853 8.143 1.00 62.16 139 LYS A N 1
ATOM 1143 C CA . LYS A 1 139 ? -15.003 12.243 8.605 1.00 62.16 139 LYS A CA 1
ATOM 1144 C C . LYS A 1 139 ? -16.308 12.981 8.319 1.00 62.16 139 LYS A C 1
ATOM 1146 O O . LYS A 1 139 ? -16.836 12.845 7.195 1.00 62.16 139 LYS A O 1
#

Nearest PDB structures (foldseek):
  3k1i-assembly2_B  TM=8.800E-01  e=1.174E-02  Helicobacter pylori 26695
  6lea-assembly2_B  TM=8.505E-01  e=2.025E-02  Helicobacter pylori CPY1124
  3iqc-assembly3_A  TM=8.666E-01  e=2.863E-02  Helicobacter pylori 26695
  8dz8-assembly2_B  TM=6.224E-01  e=3.950E-01  synthetic construct
  8vc2-assembly1_A  TM=2.801E-01  e=8.099E+00  Bombyx mori